Protein AF-A0A7Y1U8I7-F1 (afdb_monomer_lite)

Structure (mmCIF, N/CA/C/O backbone):
data_AF-A0A7Y1U8I7-F1
#
_entry.id   AF-A0A7Y1U8I7-F1
#
loop_
_atom_site.group_PDB
_atom_site.id
_atom_site.type_symbol
_atom_site.label_atom_id
_atom_site.label_alt_id
_atom_site.label_comp_id
_atom_site.label_asym_id
_atom_site.label_entity_id
_atom_site.label_seq_id
_atom_site.pdbx_PDB_ins_code
_atom_site.Cartn_x
_atom_site.Cartn_y
_atom_site.Cartn_z
_atom_site.occupancy
_atom_site.B_iso_or_equiv
_atom_site.auth_seq_id
_atom_site.auth_comp_id
_atom_site.auth_asym_id
_atom_site.auth_atom_id
_atom_site.pdbx_PDB_model_num
ATOM 1 N N . VAL A 1 1 ? -13.831 16.360 32.085 1.00 56.00 1 VAL A N 1
ATOM 2 C CA . VAL A 1 1 ? -15.224 16.057 31.674 1.00 56.00 1 VAL A CA 1
ATOM 3 C C . VAL A 1 1 ? -15.494 16.343 30.190 1.00 56.00 1 VAL A C 1
ATOM 5 O O . VAL A 1 1 ? -15.950 15.414 29.542 1.00 56.00 1 VAL A O 1
ATOM 8 N N . PRO A 1 2 ? -15.155 17.504 29.584 1.00 61.16 2 PRO A N 1
ATOM 9 C CA . PRO A 1 2 ? -15.456 17.743 28.159 1.00 61.16 2 PRO A CA 1
ATOM 10 C C . PRO A 1 2 ? -14.540 17.004 27.160 1.00 61.16 2 PRO A C 1
ATOM 12 O O . PRO A 1 2 ? -14.892 16.889 25.995 1.00 61.16 2 PRO A O 1
ATOM 15 N N . LEU A 1 3 ? -13.384 16.482 27.595 1.00 64.25 3 LEU A N 1
ATOM 16 C CA . LEU A 1 3 ? -12.473 15.707 26.736 1.00 64.25 3 LEU A CA 1
ATOM 17 C C . LEU A 1 3 ? -12.893 14.239 26.552 1.00 64.25 3 LEU A C 1
ATOM 19 O O . LEU A 1 3 ? -12.543 13.630 25.548 1.00 64.25 3 LEU A O 1
ATOM 23 N N . LEU A 1 4 ? -13.642 13.671 27.503 1.00 70.38 4 LEU A N 1
ATOM 24 C CA . LEU A 1 4 ? -14.003 12.247 27.506 1.00 70.38 4 LEU A CA 1
ATOM 25 C C . LEU A 1 4 ? -14.812 11.815 26.263 1.00 70.38 4 LEU A C 1
ATOM 27 O O . LEU A 1 4 ? -14.472 10.785 25.684 1.00 70.38 4 LEU A O 1
ATOM 31 N N . PRO A 1 5 ? -15.818 12.593 25.802 1.00 72.50 5 PRO A N 1
ATOM 32 C CA . PRO A 1 5 ? -16.587 12.265 24.598 1.00 72.50 5 PRO A CA 1
ATOM 33 C C . PRO A 1 5 ? -15.743 12.353 23.322 1.00 72.50 5 PRO A C 1
ATOM 35 O O . PRO A 1 5 ? -15.945 11.598 22.378 1.00 72.50 5 PRO A O 1
ATOM 38 N N . ILE A 1 6 ? -14.780 13.280 23.291 1.00 75.00 6 ILE A N 1
ATOM 39 C CA . ILE A 1 6 ? -13.897 13.487 22.138 1.00 75.00 6 ILE A CA 1
ATOM 40 C C . ILE A 1 6 ? -12.925 12.312 22.010 1.00 75.00 6 ILE A C 1
ATOM 42 O O . ILE A 1 6 ? -12.735 11.799 20.911 1.00 75.00 6 ILE A O 1
ATOM 46 N N . ILE A 1 7 ? -12.345 11.867 23.129 1.00 77.44 7 ILE A N 1
ATOM 47 C CA . ILE A 1 7 ? -11.404 10.739 23.160 1.00 77.44 7 ILE A CA 1
ATOM 48 C C . ILE A 1 7 ? -12.112 9.433 22.785 1.00 77.44 7 ILE A C 1
ATOM 50 O O . ILE A 1 7 ? -11.613 8.717 21.925 1.00 77.44 7 ILE A O 1
ATOM 54 N N . THR A 1 8 ? -13.302 9.165 23.334 1.00 77.06 8 THR A N 1
ATOM 55 C CA . THR A 1 8 ? -14.093 7.965 22.986 1.00 77.06 8 THR A CA 1
ATOM 56 C C . THR A 1 8 ? -14.546 7.958 21.525 1.00 77.06 8 THR A C 1
ATOM 58 O O . THR A 1 8 ? -14.474 6.922 20.866 1.00 77.06 8 THR A O 1
ATOM 61 N N . LEU A 1 9 ? -14.944 9.107 20.966 1.00 76.56 9 LEU A N 1
ATOM 62 C CA . LEU A 1 9 ? -15.278 9.208 19.542 1.00 76.56 9 LEU A CA 1
ATOM 63 C C . LEU A 1 9 ? -14.050 8.952 18.649 1.00 76.56 9 LEU A C 1
ATOM 65 O O . LEU A 1 9 ? -14.149 8.224 17.661 1.00 76.56 9 LEU A O 1
ATOM 69 N N . ILE A 1 10 ? -12.886 9.507 19.009 1.00 81.31 10 ILE A N 1
ATOM 70 C CA . ILE A 1 10 ? -11.613 9.252 18.316 1.00 81.31 10 ILE A CA 1
ATOM 71 C C . ILE A 1 10 ? -11.180 7.793 18.438 1.00 81.31 10 ILE A C 1
ATOM 73 O O . ILE A 1 10 ? -10.602 7.263 17.496 1.00 81.31 10 ILE A O 1
ATOM 77 N N . GLU A 1 11 ? -11.452 7.139 19.562 1.00 80.81 11 GLU A N 1
ATOM 78 C CA . GLU A 1 11 ? -11.092 5.744 19.796 1.00 80.81 11 GLU A CA 1
ATOM 79 C C . GLU A 1 11 ? -11.937 4.798 18.941 1.00 80.81 11 GLU A C 1
ATOM 81 O O . GLU A 1 11 ? -11.380 3.943 18.252 1.00 80.81 11 GLU A O 1
ATOM 86 N N . ILE A 1 12 ? -13.251 5.030 18.862 1.00 77.31 12 ILE A N 1
ATOM 87 C CA . ILE A 1 12 ? -14.147 4.276 17.974 1.00 77.31 12 ILE A CA 1
ATOM 88 C C . ILE A 1 12 ? -13.741 4.475 16.511 1.00 77.31 12 ILE A C 1
ATOM 90 O O . ILE A 1 12 ? -13.552 3.501 15.783 1.00 77.31 12 ILE A O 1
ATOM 94 N N . ILE A 1 13 ? -13.541 5.722 16.075 1.00 79.75 13 ILE A N 1
ATOM 95 C CA . ILE A 1 13 ? -13.090 6.010 14.707 1.00 79.75 13 ILE A CA 1
ATOM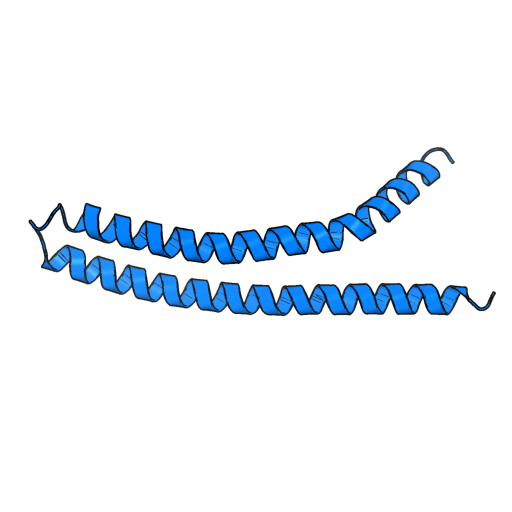 96 C C . ILE A 1 13 ? -11.695 5.402 14.470 1.00 79.75 13 ILE A C 1
ATOM 98 O O . ILE A 1 13 ? -11.438 4.819 13.418 1.00 79.75 13 ILE A O 1
ATOM 102 N N . GLY A 1 14 ? -10.806 5.472 15.459 1.00 76.56 14 GLY A N 1
ATOM 103 C CA . GLY A 1 14 ? -9.447 4.939 15.431 1.00 76.56 14 GLY A CA 1
ATOM 104 C C . GLY A 1 14 ? -9.391 3.420 15.264 1.00 76.56 14 GLY A C 1
ATOM 105 O O . GLY A 1 14 ? -8.540 2.928 14.522 1.00 76.56 14 GLY A O 1
ATOM 106 N N . VAL A 1 15 ? -10.313 2.677 15.884 1.00 80.00 15 VAL A N 1
ATOM 107 C CA . VAL A 1 15 ? -10.437 1.218 15.721 1.00 80.00 15 VAL A CA 1
ATOM 108 C C . VAL A 1 15 ? -10.763 0.843 14.273 1.00 80.00 15 VAL A C 1
ATOM 110 O O . VAL A 1 15 ? -10.178 -0.111 13.766 1.00 80.00 15 VAL A O 1
ATOM 113 N N . PHE A 1 16 ? -11.601 1.615 13.571 1.00 75.00 16 PHE A N 1
ATOM 114 C CA . PHE A 1 16 ? -11.885 1.402 12.141 1.00 75.00 16 PHE A CA 1
ATOM 115 C C . PHE A 1 16 ? -10.789 1.949 11.214 1.00 75.00 16 PHE A C 1
ATOM 117 O O . PHE A 1 16 ? -10.497 1.361 10.169 1.00 75.00 16 PHE A O 1
ATOM 124 N N . LEU A 1 17 ? -10.143 3.054 11.596 1.00 79.81 17 LEU A N 1
ATOM 125 C CA . LEU A 1 17 ? -9.066 3.662 10.816 1.00 79.81 17 LEU A CA 1
ATOM 126 C C . LEU A 1 17 ? -7.804 2.792 10.771 1.00 79.81 17 LEU A C 1
ATOM 128 O O . LEU A 1 17 ? -7.131 2.775 9.744 1.00 79.81 17 LEU A O 1
ATOM 132 N N . LYS A 1 18 ? -7.479 2.041 11.831 1.00 78.69 18 LYS A N 1
ATOM 133 C CA . LYS A 1 18 ? -6.310 1.137 11.856 1.00 78.69 18 LYS A CA 1
ATOM 134 C C . LYS A 1 18 ? -6.332 0.084 10.717 1.00 78.69 18 LYS A C 1
ATOM 136 O O . LYS A 1 18 ? -5.353 0.036 9.968 1.00 78.69 18 LYS A O 1
ATOM 141 N N . PRO A 1 19 ? -7.416 -0.695 10.507 1.00 74.31 19 PRO A N 1
ATOM 142 C CA . PRO A 1 19 ? -7.577 -1.574 9.344 1.00 74.31 19 PRO A CA 1
ATOM 143 C C . PRO A 1 19 ? -7.597 -0.829 8.004 1.00 74.31 19 PRO A C 1
ATOM 145 O O . PRO A 1 19 ? -7.030 -1.299 7.020 1.00 74.31 19 PRO A O 1
ATOM 148 N N . LEU A 1 20 ? -8.244 0.338 7.944 1.00 82.44 20 LEU A N 1
ATOM 149 C CA . LEU A 1 20 ? -8.362 1.102 6.701 1.00 82.44 20 LEU A CA 1
ATOM 150 C C . LEU A 1 20 ? -6.995 1.609 6.214 1.00 82.44 20 LEU A C 1
ATOM 152 O O . LEU A 1 20 ? -6.643 1.448 5.046 1.00 82.44 20 LEU A O 1
ATOM 156 N N . ILE A 1 21 ? -6.196 2.173 7.122 1.00 82.62 21 ILE A N 1
ATOM 157 C CA . ILE A 1 21 ? -4.831 2.642 6.846 1.00 82.62 21 ILE A CA 1
ATOM 158 C C . ILE A 1 21 ? -3.964 1.485 6.349 1.00 82.62 21 ILE A C 1
ATOM 160 O O . ILE A 1 21 ? -3.106 1.676 5.488 1.00 82.62 21 ILE A O 1
ATOM 164 N N . LEU A 1 22 ? -4.188 0.284 6.873 1.00 81.75 22 LEU A N 1
ATOM 165 C CA . LEU A 1 22 ? -3.491 -0.912 6.444 1.00 81.75 22 LEU A CA 1
ATOM 166 C C . LEU A 1 22 ? -3.856 -1.338 5.018 1.00 81.75 22 LEU A C 1
ATOM 168 O O . LEU A 1 22 ? -2.957 -1.602 4.219 1.00 81.75 22 LEU A O 1
ATOM 172 N N . ALA A 1 23 ? -5.149 -1.364 4.686 1.00 80.31 23 ALA A N 1
ATOM 173 C CA . ALA A 1 23 ? -5.620 -1.687 3.340 1.00 80.31 23 ALA A CA 1
ATOM 174 C C . ALA A 1 23 ? -5.043 -0.712 2.300 1.00 80.31 23 ALA A C 1
ATOM 176 O O . ALA A 1 23 ? -4.524 -1.133 1.266 1.00 80.31 23 ALA A O 1
ATOM 177 N N . ILE A 1 24 ? -5.041 0.584 2.626 1.00 84.69 24 ILE A N 1
ATOM 178 C CA . ILE A 1 24 ? -4.431 1.628 1.793 1.00 84.69 24 ILE A CA 1
ATOM 179 C C . ILE A 1 24 ? -2.919 1.410 1.658 1.00 84.69 24 ILE A C 1
ATOM 181 O O . ILE A 1 24 ? -2.370 1.596 0.577 1.00 84.69 24 ILE A O 1
ATOM 185 N N . ARG A 1 25 ? -2.234 0.979 2.723 1.00 84.9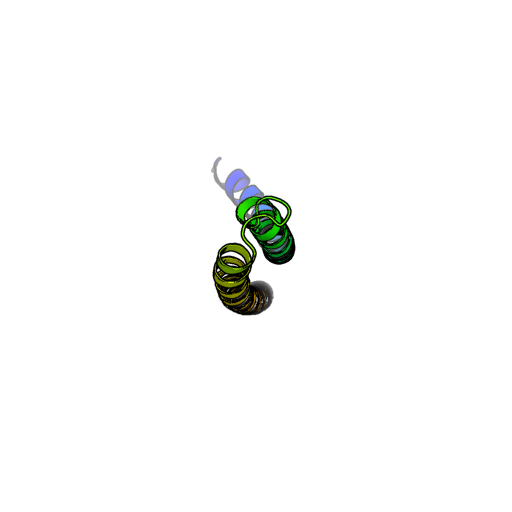4 25 ARG A N 1
ATOM 186 C CA . ARG A 1 25 ? -0.784 0.725 2.713 1.00 84.94 25 ARG A CA 1
ATOM 187 C C . ARG A 1 25 ? -0.407 -0.487 1.863 1.00 84.94 25 ARG A C 1
ATOM 189 O O . ARG A 1 25 ? 0.569 -0.418 1.124 1.00 84.94 25 ARG A O 1
ATOM 196 N N . LEU A 1 26 ? -1.186 -1.567 1.924 1.00 83.88 26 LEU A N 1
ATOM 197 C CA . LEU A 1 26 ? -0.999 -2.723 1.046 1.00 83.88 26 LEU A CA 1
ATOM 198 C C . LEU A 1 26 ? -1.245 -2.335 -0.418 1.00 83.88 26 LEU A C 1
ATOM 200 O O . LEU A 1 26 ? -0.426 -2.643 -1.278 1.00 83.88 26 LEU A O 1
ATOM 204 N N . PHE A 1 27 ? -2.330 -1.605 -0.690 1.00 84.50 27 PHE A N 1
ATOM 205 C CA . PHE A 1 27 ? -2.640 -1.109 -2.030 1.00 84.50 27 PHE A CA 1
ATOM 206 C C . PHE A 1 27 ? -1.535 -0.197 -2.577 1.00 84.50 27 PHE A C 1
ATOM 208 O O . PHE A 1 27 ? -1.110 -0.362 -3.721 1.00 84.50 27 PHE A O 1
ATOM 215 N N . ALA A 1 28 ? -1.028 0.723 -1.753 1.00 84.50 28 ALA A N 1
ATOM 216 C CA . ALA A 1 28 ? 0.073 1.606 -2.109 1.00 84.50 28 ALA A CA 1
ATOM 217 C C . ALA A 1 28 ? 1.360 0.824 -2.400 1.00 84.50 28 ALA A C 1
ATOM 219 O O . ALA A 1 28 ? 1.996 1.110 -3.406 1.00 84.50 28 ALA A O 1
ATOM 220 N N . ASN A 1 29 ? 1.706 -0.189 -1.597 1.00 82.50 29 ASN A N 1
ATOM 221 C CA . ASN A 1 29 ? 2.892 -1.019 -1.835 1.00 82.50 29 ASN A CA 1
ATOM 222 C C . ASN A 1 29 ? 2.783 -1.832 -3.140 1.00 82.50 29 ASN A C 1
ATOM 224 O O . ASN A 1 29 ? 3.715 -1.842 -3.934 1.00 82.50 29 ASN A O 1
ATOM 228 N N . ILE A 1 30 ? 1.634 -2.459 -3.422 1.00 81.50 30 ILE A N 1
ATOM 229 C CA . ILE A 1 30 ? 1.429 -3.192 -4.689 1.00 81.50 30 ILE A CA 1
ATOM 230 C C . ILE A 1 30 ? 1.436 -2.236 -5.895 1.00 81.50 30 ILE A C 1
ATOM 232 O O . ILE A 1 30 ? 1.991 -2.552 -6.949 1.00 81.50 30 ILE A O 1
ATOM 236 N N . THR A 1 31 ? 0.863 -1.040 -5.735 1.00 86.56 31 THR A N 1
ATOM 237 C CA . THR A 1 31 ? 0.879 0.001 -6.772 1.00 86.56 31 THR A CA 1
ATOM 238 C C . THR A 1 31 ? 2.288 0.558 -6.988 1.00 86.56 31 THR A C 1
ATOM 240 O O . THR A 1 31 ? 2.675 0.785 -8.131 1.00 86.56 31 THR A O 1
ATOM 243 N N . ALA A 1 32 ? 3.078 0.742 -5.927 1.00 83.94 32 ALA A N 1
ATOM 244 C CA . ALA A 1 32 ? 4.455 1.224 -5.995 1.00 83.94 32 ALA A CA 1
ATOM 245 C C . ALA A 1 32 ? 5.358 0.252 -6.764 1.00 83.94 32 ALA A C 1
ATOM 247 O O . ALA A 1 32 ? 6.090 0.695 -7.651 1.00 83.94 32 ALA A O 1
ATOM 248 N N . GLY A 1 33 ? 5.234 -1.057 -6.529 1.00 81.38 33 GLY A N 1
ATOM 249 C CA . GLY A 1 33 ? 5.926 -2.072 -7.326 1.00 81.38 33 GLY A CA 1
ATOM 250 C C . GLY A 1 33 ? 5.579 -1.987 -8.820 1.00 81.38 33 GLY A C 1
ATOM 251 O O . GLY A 1 33 ? 6.469 -1.964 -9.672 1.00 81.38 33 GLY A O 1
ATOM 252 N N . HIS A 1 34 ? 4.293 -1.835 -9.158 1.00 83.62 34 HIS A N 1
ATOM 253 C CA . HIS A 1 34 ? 3.856 -1.668 -10.551 1.00 83.62 34 HIS A CA 1
ATOM 254 C C . HIS A 1 34 ? 4.379 -0.363 -11.190 1.00 83.62 34 HIS A C 1
ATOM 256 O O . HIS A 1 34 ? 4.887 -0.379 -12.312 1.00 83.62 34 HIS A O 1
ATOM 262 N N . ILE A 1 35 ? 4.324 0.761 -10.465 1.00 85.50 35 ILE A N 1
ATOM 263 C CA . ILE A 1 35 ? 4.886 2.056 -10.892 1.00 85.50 35 ILE A CA 1
ATOM 264 C C . ILE A 1 35 ? 6.404 1.951 -11.093 1.00 85.50 35 ILE A C 1
ATOM 266 O O . ILE A 1 35 ? 6.928 2.521 -12.045 1.00 85.50 35 ILE A O 1
ATOM 270 N N . THR A 1 36 ? 7.105 1.201 -10.242 1.00 81.44 36 THR A N 1
ATOM 271 C CA . THR A 1 36 ? 8.562 1.013 -10.309 1.00 81.44 36 THR A CA 1
ATOM 272 C C . THR A 1 36 ? 8.969 0.286 -11.591 1.00 81.44 36 THR A C 1
ATOM 274 O O . THR A 1 36 ? 9.883 0.731 -12.285 1.00 81.44 36 THR A O 1
ATOM 277 N N . ILE A 1 37 ? 8.239 -0.764 -11.980 1.00 78.19 37 ILE A N 1
ATOM 278 C CA . ILE A 1 37 ? 8.466 -1.473 -13.251 1.00 78.19 37 ILE A CA 1
ATOM 279 C C . ILE A 1 37 ? 8.236 -0.537 -14.445 1.00 78.19 37 ILE A C 1
ATOM 281 O O . ILE A 1 37 ? 9.065 -0.485 -15.356 1.00 78.19 37 ILE A O 1
ATOM 285 N N . LEU A 1 38 ? 7.145 0.237 -14.434 1.00 83.00 38 LEU A N 1
ATOM 286 C CA . LEU A 1 38 ? 6.857 1.215 -15.488 1.00 83.00 38 LEU A CA 1
ATOM 287 C C . LEU A 1 38 ? 7.927 2.318 -15.560 1.00 83.00 38 LEU A C 1
ATOM 289 O O . LEU A 1 38 ? 8.344 2.705 -16.653 1.00 83.00 38 LEU A O 1
ATOM 293 N N . ALA A 1 39 ? 8.409 2.793 -14.410 1.00 81.38 39 ALA A N 1
ATOM 294 C CA . ALA A 1 39 ? 9.457 3.804 -14.319 1.00 81.38 39 ALA A CA 1
ATOM 295 C C . ALA A 1 39 ? 10.784 3.297 -14.898 1.00 81.38 39 ALA A C 1
ATOM 297 O O . ALA A 1 39 ? 11.421 4.003 -15.680 1.00 81.38 39 ALA A O 1
ATOM 298 N N . PHE A 1 40 ? 11.175 2.059 -14.588 1.00 75.88 40 PHE A N 1
ATOM 299 C CA . PHE A 1 40 ? 12.384 1.459 -15.148 1.00 75.88 40 PHE A CA 1
ATOM 300 C C . PHE A 1 40 ? 12.252 1.127 -16.638 1.00 75.88 40 PHE A C 1
ATOM 302 O O . PHE A 1 40 ? 13.202 1.349 -17.389 1.00 75.88 40 PHE A O 1
ATOM 309 N N . MET A 1 41 ? 11.079 0.682 -17.100 1.00 75.44 41 MET A N 1
ATOM 310 C CA . MET A 1 41 ? 10.823 0.478 -18.531 1.00 75.44 41 MET A CA 1
ATOM 311 C C . MET A 1 41 ? 10.947 1.800 -19.314 1.00 75.44 41 MET A C 1
ATOM 313 O O . MET A 1 41 ? 11.567 1.837 -20.377 1.00 75.44 41 MET A O 1
ATOM 317 N N . SER A 1 42 ? 10.433 2.898 -18.753 1.00 75.31 42 SER A N 1
ATOM 318 C CA . SER A 1 42 ? 10.589 4.247 -19.311 1.00 75.31 42 SER A CA 1
ATOM 319 C C . SER A 1 42 ? 12.050 4.718 -19.297 1.00 75.31 42 SER A C 1
ATOM 321 O O . SER A 1 42 ? 12.548 5.250 -20.291 1.00 75.31 42 SER A O 1
ATOM 323 N N . LEU A 1 43 ? 12.783 4.455 -18.208 1.00 73.00 43 LEU A N 1
ATOM 324 C CA . LEU A 1 43 ? 14.192 4.828 -18.074 1.00 73.00 43 LEU A CA 1
ATOM 325 C C . LEU A 1 43 ? 15.081 4.140 -19.122 1.00 73.00 43 LEU A C 1
ATOM 327 O O . LEU A 1 43 ? 15.953 4.793 -19.691 1.00 73.00 43 LEU A O 1
ATOM 331 N N . ILE A 1 44 ? 14.832 2.860 -19.422 1.00 71.00 44 ILE A N 1
ATOM 332 C CA . ILE A 1 44 ? 15.542 2.115 -20.476 1.00 71.00 44 ILE A CA 1
ATOM 333 C C . ILE A 1 44 ? 15.303 2.750 -21.853 1.00 71.00 44 ILE A C 1
ATOM 335 O O . ILE A 1 44 ? 16.248 2.904 -22.627 1.00 71.00 44 ILE A O 1
ATOM 339 N N . PHE A 1 45 ? 14.070 3.167 -22.153 1.00 67.25 45 PHE A N 1
ATOM 340 C CA . PHE A 1 45 ? 13.737 3.831 -23.418 1.00 67.25 45 PHE A CA 1
ATOM 341 C C . PHE A 1 45 ? 14.408 5.206 -23.560 1.00 67.25 45 PHE A C 1
ATOM 343 O O . PHE A 1 45 ? 14.957 5.522 -24.619 1.00 67.25 45 PHE A O 1
ATOM 350 N N . ILE A 1 46 ? 14.413 6.003 -22.487 1.00 69.81 46 ILE A N 1
ATOM 351 C CA . ILE A 1 46 ? 15.009 7.347 -22.468 1.00 69.81 46 ILE A CA 1
ATOM 352 C C . ILE A 1 46 ? 16.539 7.272 -22.544 1.00 69.81 46 ILE A C 1
ATOM 354 O O . ILE A 1 46 ? 17.149 7.945 -23.374 1.00 69.81 46 ILE A O 1
ATOM 358 N N . MET A 1 47 ? 17.171 6.432 -21.717 1.00 61.25 47 MET A N 1
ATOM 359 C CA . MET A 1 47 ? 18.633 6.269 -21.692 1.00 61.25 47 MET A CA 1
ATOM 360 C C . MET A 1 47 ? 19.159 5.529 -22.924 1.00 61.25 47 MET A C 1
ATOM 362 O O . MET A 1 47 ? 20.275 5.788 -23.371 1.00 61.25 47 MET A O 1
ATOM 366 N N . GLY A 1 48 ? 18.342 4.661 -23.526 1.00 62.53 48 GLY A N 1
ATOM 367 C CA . GLY A 1 48 ? 18.619 4.042 -24.820 1.00 62.53 48 GLY A CA 1
ATOM 368 C C . GLY A 1 48 ? 18.555 5.012 -26.005 1.00 62.53 48 GLY A C 1
ATOM 369 O O . GLY A 1 48 ? 18.908 4.608 -27.114 1.00 62.53 48 GLY A O 1
ATOM 370 N N . LYS A 1 49 ? 18.120 6.267 -25.797 1.00 57.97 49 LYS A N 1
ATOM 371 C CA . LYS A 1 49 ? 18.004 7.324 -26.815 1.00 57.97 49 LYS A CA 1
ATOM 372 C C . LYS A 1 49 ? 17.388 6.801 -28.122 1.00 57.97 49 LYS A C 1
ATOM 374 O O . LYS A 1 49 ? 1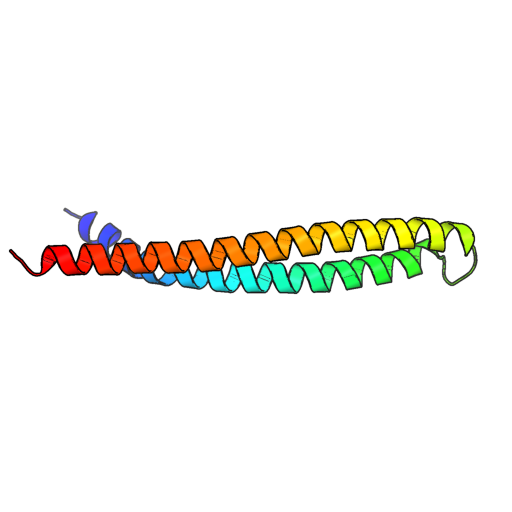7.989 6.927 -29.185 1.00 57.97 49 LYS A O 1
ATOM 379 N N . ASN A 1 50 ? 16.239 6.124 -28.028 1.00 55.69 50 ASN A N 1
ATOM 380 C CA . ASN A 1 50 ? 15.533 5.512 -29.166 1.00 55.69 50 ASN A CA 1
ATOM 381 C C . ASN A 1 50 ? 16.398 4.597 -30.074 1.00 55.69 50 ASN A C 1
ATOM 383 O O . ASN A 1 50 ? 16.072 4.422 -31.245 1.00 55.69 50 ASN A O 1
ATOM 387 N N . GLY A 1 51 ? 17.478 3.995 -29.557 1.00 55.75 51 GLY A N 1
ATOM 388 C CA . GLY A 1 51 ? 18.313 3.028 -30.285 1.00 55.75 51 GLY A CA 1
ATOM 389 C C . GLY A 1 51 ? 19.709 3.509 -30.703 1.00 55.75 51 GLY A C 1
ATOM 390 O O . GLY A 1 51 ? 20.442 2.729 -31.304 1.00 55.75 51 GLY A O 1
ATOM 391 N N . GLU A 1 52 ? 20.128 4.737 -30.373 1.00 55.19 52 GLU A N 1
ATOM 392 C CA . GLU A 1 52 ? 21.437 5.265 -30.810 1.00 55.19 52 GLU A CA 1
ATOM 393 C C . GLU A 1 52 ? 22.640 4.815 -29.950 1.00 55.19 52 GLU A C 1
ATOM 395 O O . GLU A 1 52 ? 23.778 4.883 -30.411 1.00 55.19 52 GLU A O 1
ATOM 400 N N . ALA A 1 53 ? 22.426 4.332 -28.718 1.00 55.22 53 ALA A N 1
ATOM 401 C CA . ALA A 1 53 ? 23.498 3.836 -27.840 1.00 55.22 53 ALA A CA 1
ATOM 402 C C . ALA A 1 53 ? 23.090 2.541 -27.100 1.00 55.22 53 ALA A C 1
ATOM 404 O O . ALA A 1 53 ? 22.832 2.558 -25.892 1.00 55.22 53 ALA A O 1
ATOM 405 N N . PRO A 1 54 ? 23.040 1.390 -27.798 1.00 59.00 54 PRO A N 1
ATOM 406 C CA . PRO A 1 54 ? 22.527 0.135 -27.241 1.00 59.00 54 PRO A CA 1
ATOM 407 C C . PRO A 1 54 ? 23.344 -0.389 -26.049 1.00 59.00 54 PRO A C 1
ATOM 409 O O . PRO A 1 54 ? 22.781 -0.958 -25.120 1.00 59.00 54 PRO A O 1
ATOM 412 N N . VAL A 1 55 ? 24.657 -0.145 -26.013 1.00 60.88 55 VAL A N 1
ATOM 413 C CA . VAL A 1 55 ? 25.539 -0.663 -24.949 1.00 60.88 55 VAL A CA 1
ATOM 414 C C . VAL A 1 55 ? 25.254 -0.010 -23.588 1.00 60.88 55 VAL A C 1
ATOM 416 O O . VAL A 1 55 ? 25.265 -0.683 -22.558 1.00 60.88 55 VAL A O 1
ATOM 419 N N . VAL A 1 56 ? 24.942 1.289 -23.573 1.00 60.91 56 VAL A N 1
ATOM 420 C CA . VAL A 1 56 ? 24.683 2.047 -22.334 1.00 60.91 56 VAL A CA 1
ATOM 421 C C . VAL A 1 56 ? 23.269 1.769 -21.805 1.00 60.91 56 VAL A C 1
ATOM 423 O O . VAL A 1 56 ? 23.075 1.624 -20.595 1.00 60.91 56 VAL A O 1
ATOM 426 N N . GLY A 1 57 ? 22.292 1.607 -22.707 1.00 64.62 57 GLY A N 1
ATOM 427 C CA . GLY A 1 57 ? 20.915 1.236 -22.359 1.00 64.62 57 GLY A CA 1
ATOM 428 C C . GLY A 1 57 ? 20.799 -0.162 -21.740 1.00 64.62 57 GLY A C 1
ATOM 429 O O . GLY A 1 57 ? 20.060 -0.351 -20.777 1.00 64.62 57 GLY A O 1
ATOM 430 N N . TRP A 1 58 ? 21.582 -1.134 -22.222 1.00 64.25 58 TRP A N 1
ATOM 431 C CA . TRP A 1 58 ? 21.608 -2.483 -21.642 1.00 64.25 58 TR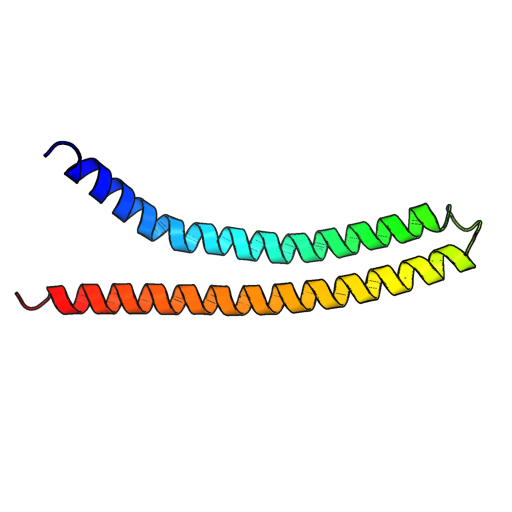P A CA 1
ATOM 432 C C . TRP A 1 58 ? 22.242 -2.512 -20.246 1.00 64.25 58 TRP A C 1
ATOM 434 O O . TRP A 1 58 ? 21.684 -3.124 -19.336 1.00 64.25 58 TRP A O 1
ATOM 444 N N . GLY A 1 59 ? 23.363 -1.809 -20.040 1.00 69.31 59 GLY A N 1
ATOM 445 C CA . GLY A 1 59 ? 24.024 -1.751 -18.729 1.00 69.31 59 GLY A CA 1
ATOM 446 C C . GLY A 1 59 ? 23.147 -1.108 -17.648 1.00 69.31 59 GLY A C 1
ATOM 447 O O . GLY A 1 59 ? 23.006 -1.642 -16.549 1.00 69.31 59 GLY A O 1
ATOM 448 N N . THR A 1 60 ? 22.501 0.010 -17.981 1.00 68.00 60 THR A N 1
ATOM 449 C CA . THR A 1 60 ? 21.599 0.729 -17.062 1.00 68.00 60 THR A CA 1
ATOM 450 C C . THR A 1 60 ? 20.268 0.004 -16.839 1.00 68.00 60 THR A C 1
ATOM 452 O O . THR A 1 60 ? 19.732 0.039 -15.727 1.00 68.00 60 THR A O 1
ATOM 455 N N . GLY A 1 61 ? 19.765 -0.713 -17.849 1.00 74.25 61 GLY A N 1
ATOM 456 C CA . GLY A 1 61 ? 18.561 -1.537 -17.743 1.00 74.25 61 GLY A CA 1
ATOM 457 C C . GLY A 1 61 ? 18.721 -2.745 -16.821 1.00 74.25 61 GLY A C 1
ATOM 458 O O . GLY A 1 61 ? 17.854 -2.994 -15.988 1.00 74.25 61 GLY A O 1
ATOM 459 N N . VAL A 1 62 ? 19.849 -3.458 -16.893 1.00 76.19 62 VAL A N 1
ATOM 460 C CA . VAL A 1 62 ? 20.097 -4.627 -16.027 1.00 76.19 62 VAL A CA 1
ATOM 461 C C . VAL A 1 62 ? 20.193 -4.220 -14.553 1.00 76.19 62 VAL A C 1
ATOM 463 O O . VAL A 1 62 ? 19.573 -4.852 -13.699 1.00 76.19 62 VAL A O 1
ATOM 466 N N . VAL A 1 63 ? 20.906 -3.130 -14.247 1.00 80.56 63 VAL A N 1
ATOM 467 C CA . VAL A 1 63 ? 21.023 -2.601 -12.873 1.00 80.56 63 VAL A CA 1
ATOM 468 C C . VAL A 1 63 ? 19.659 -2.174 -12.322 1.00 80.56 63 VAL A C 1
ATOM 470 O O . VAL A 1 63 ? 19.317 -2.502 -11.186 1.00 80.56 63 VAL A O 1
ATOM 473 N N . SER A 1 64 ? 18.866 -1.493 -13.148 1.00 78.81 64 SER A N 1
ATOM 474 C CA . SER A 1 64 ? 17.503 -1.059 -12.834 1.00 78.81 64 SER A CA 1
ATOM 475 C C . SER A 1 64 ? 16.575 -2.225 -12.478 1.00 78.81 64 SER A C 1
ATOM 477 O O . SER A 1 64 ? 15.873 -2.183 -11.469 1.00 78.81 64 SER A O 1
ATOM 479 N N . VAL A 1 65 ? 16.617 -3.308 -13.262 1.00 78.56 65 VAL A N 1
ATOM 480 C CA . VAL A 1 65 ? 15.814 -4.515 -13.013 1.00 78.56 65 VAL A CA 1
ATOM 481 C C . VAL A 1 65 ? 16.237 -5.210 -11.717 1.00 78.56 65 VAL A C 1
ATOM 483 O O . VAL A 1 65 ? 15.377 -5.580 -10.920 1.00 78.56 65 VAL A O 1
ATOM 486 N N . ILE A 1 66 ? 17.542 -5.348 -11.461 1.00 84.31 66 ILE A N 1
ATOM 487 C CA . ILE A 1 66 ? 18.048 -5.979 -10.230 1.00 84.31 66 ILE A CA 1
ATOM 488 C C . ILE A 1 66 ? 17.616 -5.190 -8.988 1.00 84.31 66 ILE A C 1
ATOM 490 O O . ILE A 1 66 ? 17.127 -5.783 -8.025 1.00 84.31 66 ILE A O 1
ATOM 494 N N . LEU A 1 67 ? 17.743 -3.859 -9.014 1.00 83.25 67 LEU A N 1
ATOM 495 C CA . LEU A 1 67 ? 17.273 -3.001 -7.923 1.00 83.25 67 LEU A CA 1
ATOM 496 C C . LEU A 1 67 ? 15.761 -3.127 -7.710 1.00 83.25 67 LEU A C 1
ATOM 498 O O . LEU A 1 67 ? 15.321 -3.262 -6.569 1.00 83.25 67 LEU A O 1
ATOM 502 N N . SER A 1 68 ? 14.978 -3.146 -8.793 1.00 81.94 68 SER A N 1
ATOM 503 C CA . SER A 1 68 ? 13.527 -3.340 -8.720 1.00 81.94 68 SER A CA 1
ATOM 504 C C . SER A 1 68 ? 13.161 -4.661 -8.043 1.00 81.94 68 SER A C 1
ATOM 506 O O . SER A 1 68 ? 12.287 -4.675 -7.183 1.00 81.94 68 SER A O 1
ATOM 508 N N . ILE A 1 69 ? 13.841 -5.759 -8.388 1.00 83.62 69 ILE A N 1
ATOM 509 C CA . ILE A 1 69 ? 13.579 -7.083 -7.805 1.00 83.62 69 ILE A CA 1
ATOM 510 C C . ILE A 1 69 ? 13.821 -7.071 -6.292 1.00 83.62 69 ILE A C 1
ATOM 512 O O . ILE A 1 69 ? 13.002 -7.597 -5.538 1.00 83.62 69 ILE A O 1
ATOM 516 N N . ILE A 1 70 ? 14.914 -6.449 -5.840 1.00 86.56 70 ILE A N 1
ATOM 517 C CA . ILE A 1 70 ? 15.238 -6.352 -4.410 1.00 86.56 70 ILE A CA 1
ATOM 518 C C . ILE A 1 70 ? 14.161 -5.549 -3.668 1.00 86.56 70 ILE A C 1
ATOM 520 O O . ILE A 1 70 ? 13.685 -5.993 -2.623 1.00 86.56 70 ILE A O 1
ATOM 524 N N . VAL A 1 71 ? 13.740 -4.403 -4.212 1.00 85.06 71 VAL A N 1
ATOM 525 C CA . VAL A 1 71 ? 12.695 -3.562 -3.603 1.00 85.06 71 VAL A CA 1
ATOM 526 C C . VAL A 1 71 ? 11.363 -4.307 -3.521 1.00 85.06 71 VAL A C 1
ATOM 528 O O . VAL A 1 71 ? 10.759 -4.337 -2.451 1.00 85.06 71 VAL A O 1
ATOM 531 N N . THR A 1 72 ? 10.944 -4.992 -4.587 1.00 83.31 72 THR A N 1
ATOM 532 C CA . THR A 1 72 ? 9.707 -5.790 -4.586 1.00 83.31 72 THR A CA 1
ATOM 533 C C . THR A 1 72 ? 9.748 -6.925 -3.556 1.00 83.31 72 THR A C 1
ATOM 535 O O . THR A 1 72 ? 8.738 -7.225 -2.919 1.00 83.31 72 THR A O 1
ATOM 538 N N . PHE A 1 73 ? 10.916 -7.533 -3.324 1.00 86.19 73 PHE A N 1
ATOM 539 C CA . PHE A 1 73 ? 11.079 -8.541 -2.272 1.00 86.19 73 PHE A CA 1
ATOM 540 C C . PHE A 1 73 ? 10.891 -7.948 -0.865 1.00 86.19 73 PHE A C 1
ATOM 542 O O . PHE A 1 73 ? 10.253 -8.563 -0.007 1.00 86.19 73 PHE A O 1
ATOM 549 N N . LEU A 1 74 ? 11.404 -6.735 -0.632 1.00 87.50 74 LEU A N 1
ATOM 550 C CA . LEU A 1 74 ? 11.192 -6.006 0.621 1.00 87.50 74 LEU A CA 1
ATOM 551 C C . LEU A 1 74 ? 9.723 -5.582 0.794 1.00 87.50 74 LEU A C 1
ATOM 553 O O . LEU A 1 74 ? 9.188 -5.689 1.896 1.00 87.50 74 LEU A O 1
ATOM 557 N N . GLU A 1 75 ? 9.043 -5.162 -0.276 1.00 85.19 75 GLU A N 1
ATOM 558 C CA . GLU A 1 75 ? 7.609 -4.832 -0.250 1.00 85.19 75 GLU A CA 1
ATOM 559 C C . GLU A 1 75 ? 6.745 -6.044 0.124 1.00 85.19 75 GLU A C 1
ATOM 561 O O . GLU A 1 75 ? 5.826 -5.914 0.938 1.00 85.19 75 GLU A O 1
ATOM 566 N N . LEU A 1 76 ? 7.071 -7.230 -0.406 1.00 84.00 76 LEU A N 1
ATOM 567 C CA . LEU A 1 76 ? 6.398 -8.486 -0.061 1.00 84.00 76 LEU A CA 1
ATOM 568 C C . LEU A 1 76 ? 6.560 -8.829 1.430 1.00 84.00 76 LEU A C 1
ATOM 570 O O . LEU A 1 76 ? 5.597 -9.229 2.087 1.00 84.00 76 LEU A O 1
ATOM 574 N N . LEU A 1 77 ? 7.758 -8.626 1.986 1.00 86.94 77 LEU A N 1
ATOM 575 C CA . LEU A 1 77 ? 8.027 -8.825 3.412 1.00 86.94 77 LEU A CA 1
ATOM 576 C C . LEU A 1 77 ? 7.213 -7.853 4.280 1.00 86.94 77 LEU A C 1
ATOM 578 O O . LEU A 1 77 ? 6.596 -8.265 5.266 1.00 86.94 77 LEU A O 1
ATOM 582 N N . VAL A 1 78 ? 7.153 -6.574 3.895 1.00 85.31 78 VAL A N 1
ATOM 583 C CA . VAL A 1 78 ? 6.350 -5.563 4.601 1.00 85.31 78 VAL A CA 1
ATOM 584 C C . VAL A 1 78 ? 4.858 -5.893 4.528 1.00 85.31 78 VAL A C 1
ATOM 586 O O . VAL A 1 78 ? 4.161 -5.732 5.530 1.00 85.31 78 VAL A O 1
ATOM 589 N N . ALA A 1 79 ? 4.366 -6.396 3.391 1.00 83.62 79 ALA A N 1
ATOM 590 C CA . ALA A 1 79 ? 2.978 -6.831 3.236 1.00 83.62 79 ALA A CA 1
ATOM 591 C C . ALA A 1 79 ? 2.615 -7.966 4.212 1.00 83.62 79 ALA A C 1
ATOM 593 O O . ALA A 1 79 ? 1.557 -7.921 4.844 1.00 83.62 79 ALA A O 1
ATOM 594 N N . PHE A 1 80 ? 3.516 -8.935 4.400 1.00 81.69 80 PHE A N 1
ATOM 595 C CA . PHE A 1 80 ? 3.317 -10.038 5.343 1.00 81.69 80 PHE A CA 1
ATOM 596 C C . PHE A 1 80 ? 3.276 -9.560 6.803 1.00 81.69 80 PHE A C 1
ATOM 598 O O . PHE A 1 80 ? 2.353 -9.894 7.548 1.00 81.69 80 PHE A O 1
ATOM 605 N N . LEU A 1 81 ? 4.232 -8.710 7.197 1.00 87.00 81 LEU A N 1
ATOM 606 C CA . LEU A 1 81 ? 4.259 -8.076 8.523 1.00 87.00 81 LEU A CA 1
ATOM 607 C C . LEU A 1 81 ? 2.983 -7.285 8.809 1.00 87.00 81 LEU A C 1
ATOM 609 O O . LEU A 1 81 ? 2.508 -7.251 9.943 1.00 87.00 81 LEU 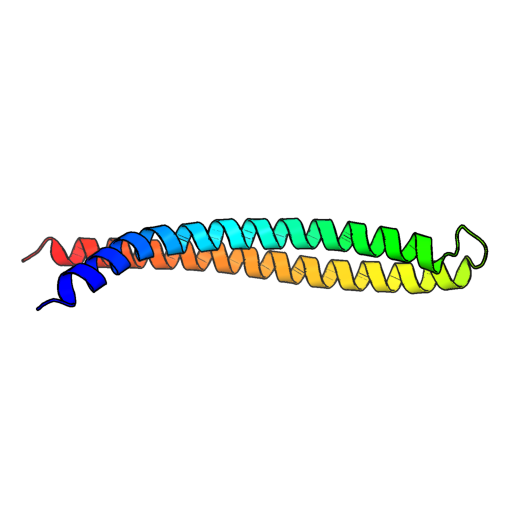A O 1
ATOM 613 N N . GLN A 1 82 ? 2.405 -6.671 7.784 1.00 84.56 82 GLN A N 1
ATOM 614 C CA . GLN A 1 82 ? 1.208 -5.873 7.947 1.00 84.56 82 GLN A CA 1
ATOM 615 C C . GLN A 1 82 ? -0.058 -6.709 8.187 1.00 84.56 82 GLN A C 1
ATOM 617 O O . GLN A 1 82 ? -0.848 -6.398 9.080 1.00 84.56 82 GLN A O 1
ATOM 622 N N . ALA A 1 83 ? -0.215 -7.827 7.474 1.00 83.62 83 ALA A N 1
ATOM 623 C CA . ALA A 1 83 ? -1.277 -8.794 7.762 1.00 83.62 83 ALA A CA 1
ATOM 624 C C . ALA A 1 83 ? -1.126 -9.419 9.166 1.00 83.62 83 ALA A C 1
ATOM 626 O O . ALA A 1 83 ? -2.115 -9.636 9.876 1.00 83.62 83 ALA A O 1
ATOM 627 N N . PHE A 1 84 ? 0.116 -9.651 9.602 1.00 85.19 84 PHE A N 1
ATOM 628 C CA . PHE A 1 84 ? 0.412 -10.145 10.945 1.00 85.19 84 PHE A CA 1
ATOM 629 C C . PHE A 1 84 ? -0.007 -9.149 12.039 1.00 85.19 84 PHE A C 1
ATOM 631 O O . PHE A 1 84 ? -0.738 -9.524 12.957 1.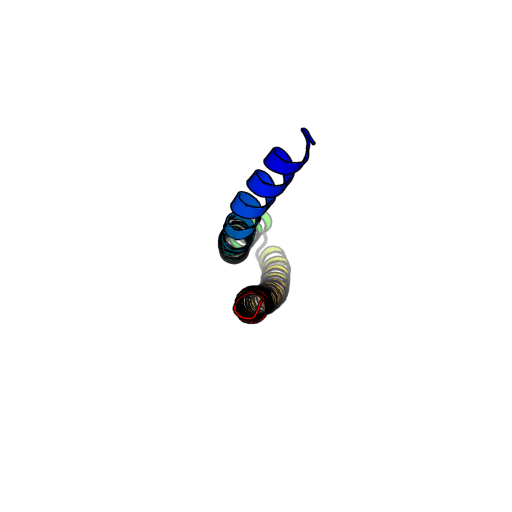00 85.19 84 PHE A O 1
ATOM 638 N N . ILE A 1 85 ? 0.378 -7.872 11.917 1.00 84.00 85 ILE A N 1
ATOM 639 C CA . ILE A 1 85 ? 0.023 -6.829 12.896 1.00 84.00 85 ILE A CA 1
ATOM 640 C C . ILE A 1 85 ? -1.498 -6.656 12.997 1.00 84.00 85 ILE A C 1
ATOM 642 O O . ILE A 1 85 ? -2.016 -6.476 14.097 1.00 84.00 85 ILE A O 1
ATOM 646 N N . PHE A 1 86 ? -2.230 -6.764 11.887 1.00 79.94 86 PHE A N 1
ATOM 647 C CA . PHE A 1 86 ? -3.694 -6.707 11.899 1.00 79.94 86 PHE A CA 1
ATOM 648 C C . PHE A 1 86 ? -4.336 -7.834 12.701 1.00 79.94 86 PHE A C 1
ATOM 650 O O . PHE A 1 86 ? -5.247 -7.603 13.500 1.00 79.94 86 PHE A O 1
ATOM 657 N N . THR A 1 87 ? -3.846 -9.052 12.491 1.00 83.62 87 THR A N 1
ATOM 658 C CA . THR A 1 87 ? -4.350 -10.237 13.184 1.00 83.62 87 THR A CA 1
ATOM 659 C C . THR A 1 87 ? -4.040 -10.144 14.676 1.00 83.62 87 THR A C 1
ATOM 661 O O . THR A 1 87 ? -4.912 -10.406 15.500 1.00 83.62 87 THR A O 1
ATOM 664 N N . LEU A 1 88 ? -2.836 -9.682 15.029 1.00 83.62 88 LEU A N 1
ATOM 665 C CA . LEU A 1 88 ? -2.422 -9.469 16.414 1.00 83.62 88 LEU A CA 1
ATOM 666 C C . LEU A 1 88 ? -3.271 -8.389 17.094 1.00 83.62 88 LEU A C 1
ATOM 668 O O . LEU A 1 88 ? -3.771 -8.611 18.192 1.00 83.62 88 LEU A O 1
ATOM 672 N N . LEU A 1 89 ? -3.498 -7.258 16.423 1.00 80.81 89 LEU A N 1
ATOM 673 C CA . LEU A 1 89 ? -4.329 -6.178 16.943 1.00 80.81 89 LEU A CA 1
ATOM 674 C C . LEU A 1 89 ? -5.784 -6.640 17.151 1.00 80.81 89 LEU A C 1
ATOM 676 O O . LEU A 1 89 ? -6.377 -6.373 18.195 1.00 80.81 89 LEU A O 1
ATOM 680 N N . SER A 1 90 ? -6.339 -7.385 16.192 1.00 78.50 90 SER A N 1
ATOM 681 C CA . SER A 1 90 ? -7.677 -7.976 16.313 1.00 78.50 90 SER A CA 1
ATOM 682 C C . SER A 1 90 ? -7.745 -8.955 17.486 1.00 78.50 90 SER A C 1
ATOM 684 O O . SER A 1 90 ? -8.659 -8.863 18.298 1.00 78.50 90 SER A O 1
ATOM 686 N N . ALA A 1 91 ? -6.749 -9.833 17.636 1.00 84.19 91 ALA A N 1
ATOM 687 C CA . ALA A 1 91 ? -6.665 -10.758 18.763 1.00 84.19 91 ALA A CA 1
ATOM 688 C C . ALA A 1 91 ? -6.593 -10.023 20.110 1.00 84.19 91 ALA A C 1
ATOM 690 O O . ALA A 1 91 ? -7.282 -10.420 21.045 1.00 84.19 91 ALA A O 1
ATOM 691 N N . THR A 1 92 ? -5.837 -8.923 20.207 1.00 79.06 92 THR A N 1
ATOM 692 C CA . THR A 1 92 ? -5.792 -8.107 21.433 1.00 79.06 92 THR A CA 1
ATOM 693 C C . THR A 1 92 ? -7.115 -7.403 21.728 1.00 79.06 92 THR A C 1
ATOM 695 O O . THR A 1 92 ? -7.494 -7.312 22.890 1.00 79.06 92 THR A O 1
ATOM 698 N N . TYR A 1 93 ? -7.856 -6.960 20.706 1.00 77.19 93 TYR A N 1
ATOM 699 C CA . TYR A 1 93 ? -9.190 -6.386 20.903 1.00 77.19 93 TYR A CA 1
ATOM 700 C C . TYR A 1 93 ? -10.215 -7.436 21.339 1.00 77.19 93 TYR A C 1
ATOM 702 O O . TYR A 1 93 ? -11.001 -7.174 22.246 1.00 77.19 93 TYR A O 1
ATOM 710 N N . PHE A 1 94 ? -10.183 -8.637 20.753 1.00 75.19 94 PHE A N 1
ATOM 711 C CA . PHE A 1 94 ? -11.024 -9.749 21.201 1.00 75.19 94 PHE A CA 1
ATOM 712 C C . PHE A 1 94 ? -10.674 -10.201 22.623 1.00 75.19 94 PHE A C 1
ATOM 714 O O . PHE A 1 94 ? -11.575 -10.498 23.406 1.00 75.19 94 PHE A O 1
ATOM 721 N N . ALA A 1 95 ? -9.386 -10.218 22.974 1.00 78.81 95 ALA A N 1
ATOM 722 C CA . ALA A 1 95 ? -8.931 -10.536 24.323 1.00 78.81 95 ALA A CA 1
ATOM 723 C C . ALA A 1 95 ? -9.436 -9.503 25.345 1.00 78.81 95 ALA A C 1
ATOM 725 O O . ALA A 1 95 ? -10.044 -9.892 26.337 1.00 78.81 95 ALA A O 1
ATOM 726 N N . ALA A 1 96 ? -9.285 -8.205 25.059 1.00 76.94 96 ALA A N 1
ATOM 727 C CA . ALA A 1 96 ? -9.783 -7.130 25.920 1.00 76.94 96 ALA A CA 1
ATOM 728 C C . ALA A 1 96 ? -11.316 -7.165 26.087 1.00 76.94 96 ALA A C 1
ATOM 730 O O . ALA A 1 96 ? -11.820 -7.024 27.195 1.00 76.94 96 ALA A O 1
ATOM 731 N N . ALA A 1 97 ? -12.065 -7.438 25.013 1.00 69.00 97 ALA A N 1
ATOM 732 C CA . ALA A 1 97 ? -13.525 -7.562 25.071 1.00 69.00 97 ALA A CA 1
ATOM 733 C C . ALA A 1 97 ? -14.010 -8.802 25.852 1.00 69.00 97 ALA A C 1
ATOM 735 O O . ALA A 1 97 ? -15.136 -8.821 26.342 1.00 69.00 97 ALA A O 1
ATOM 736 N N . THR A 1 98 ? -13.179 -9.844 25.966 1.00 67.06 98 THR A N 1
ATOM 737 C CA . THR A 1 98 ? -13.500 -11.047 26.755 1.00 67.06 98 THR A CA 1
ATOM 738 C C . THR A 1 98 ? -13.281 -10.811 28.254 1.00 67.06 98 THR A C 1
ATOM 740 O O . THR A 1 98 ? -13.979 -11.406 29.072 1.00 67.06 98 THR A O 1
ATOM 743 N N . GLU A 1 99 ? -12.348 -9.931 28.626 1.00 58.91 99 GLU A N 1
ATOM 744 C CA . GLU A 1 99 ? -12.019 -9.614 30.024 1.00 58.91 99 GLU A CA 1
ATOM 745 C C . GLU A 1 99 ? -13.093 -8.732 30.700 1.00 58.91 99 GLU A C 1
ATOM 747 O O . GLU A 1 99 ? -13.349 -8.881 31.893 1.00 58.91 99 GLU A O 1
ATOM 752 N N . GLU A 1 100 ? -13.810 -7.894 29.938 1.00 53.66 100 GLU A N 1
ATOM 753 C CA . GLU A 1 100 ? -14.919 -7.060 30.447 1.00 53.66 100 GLU A CA 1
ATOM 754 C C . GLU A 1 100 ? -16.239 -7.824 30.682 1.00 53.66 100 GLU A C 1
ATOM 756 O O . GLU A 1 100 ? -17.147 -7.298 31.320 1.00 53.66 100 GLU A O 1
ATOM 761 N N . ALA A 1 101 ? -16.376 -9.074 30.221 1.00 50.72 101 ALA A N 1
ATOM 762 C CA . ALA A 1 101 ? -17.619 -9.843 30.385 1.00 50.72 101 ALA A CA 1
ATOM 763 C C . ALA A 1 101 ? -17.828 -10.406 31.807 1.00 50.72 101 ALA A C 1
ATOM 765 O O . ALA A 1 101 ? -18.844 -11.055 32.067 1.00 50.72 101 ALA A O 1
ATOM 766 N N . HIS A 1 102 ? -16.879 -10.191 32.722 1.00 40.28 102 HIS A N 1
ATOM 767 C CA . HIS A 1 102 ? -16.921 -10.757 34.067 1.00 40.28 102 HIS A CA 1
ATOM 768 C C . HIS A 1 102 ? -16.687 -9.713 35.166 1.00 40.28 102 HIS A C 1
ATOM 770 O O . HIS A 1 102 ? -15.910 -9.974 36.074 1.00 40.28 102 HIS A O 1
ATOM 776 N N . HIS A 1 103 ? -17.372 -8.563 35.107 1.00 38.38 103 HIS A N 1
ATOM 777 C CA . HIS A 1 103 ? -17.675 -7.724 36.278 1.00 38.38 103 HIS A CA 1
ATOM 778 C C . HIS A 1 103 ? -18.982 -6.943 36.106 1.00 38.38 103 HIS A C 1
ATOM 780 O O . HIS A 1 103 ? -19.137 -6.253 35.076 1.00 38.38 103 HIS A O 1
#

Sequence (103 aa):
VPLLPIITLIEIIGVFLKPLILAIRLFANITAGHITILAFMSLIFIMGKNGEAPVVGWGTGVVSVILSIIVTFLELLVAFLQAFIFTLLSATYFAAATEEAHH

Foldseek 3Di:
DVCVVVVVVCVVVVVVVLVVVLVVLLVVLVVVLVVLVVVLVVVLCVQCVNPPCNVRSVVSSVVSVVVSVVSNVVSVVVNVVSVVVVVVVVVVVVVVVVVVVPD

pLDDT: mean 75.42, std 10.65, range [38.38, 87.5]

Secondary structure (DSSP, 8-state):
-TTHHHHHHHHHHHHHHHHHHHHHHHHHHHHHHHHHHHHHHHHHHHHTGGGT-HHHHHHHHHHHHHHHHHHHHHHHHHHHHHHHHHHHHHHHHHHHHHHGGG-

Radius of gyration: 22.93 Å; chains: 1; bounding box: 43×29×67 Å